Protein AF-X0WD32-F1 (afdb_monomer_lite)

Sequence (69 aa):
MPKKTKMTLKEIKELLQAEVIVGIDSLDLKIEFAGGSDLMSDVLAFGKPGILLLTGLSNAQSVRTANII

pLDDT: mean 91.32, std 9.7, range [49.09, 97.69]

InterPro domains:
  IPR028979 HPr(Ser) kinase/phosphorylase-like, N-terminal domain superfamily [SSF75138] (6-66)

Secondary structure (DSSP, 8-state):
-PPPS-EEHHHHHHHHT---SS-GGGTTPEE-EEEE-S-HHHHHHH--TTEEEE-S--SHHHHHHHHH-

Radius of gyration: 12.57 Å; chains: 1; bounding box: 29×22×31 Å

Foldseek 3Di:
DPPDQKDFLLRVCVVVVHDDPDDPVRRRDIARAEDEDQPLVCCQVPPDPRYHYHYPDPDPVVVVSVVVD

Structure (mmCIF, N/CA/C/O backbone):
data_AF-X0WD32-F1
#
_entry.id   AF-X0WD32-F1
#
loop_
_atom_site.group_PDB
_atom_site.id
_atom_site.type_symbol
_atom_site.label_atom_id
_atom_site.label_alt_id
_atom_site.label_comp_id
_atom_site.label_asym_id
_atom_site.label_entity_id
_atom_site.label_seq_id
_atom_site.pdbx_PDB_ins_code
_atom_site.Cartn_x
_atom_site.Cartn_y
_atom_site.Cartn_z
_atom_site.occupancy
_atom_site.B_iso_or_equiv
_atom_site.auth_seq_id
_atom_site.auth_comp_id
_atom_site.auth_asym_id
_atom_site.auth_atom_id
_atom_site.pdbx_PDB_model_num
ATOM 1 N N . MET A 1 1 ? -11.874 14.035 18.303 1.00 49.19 1 MET A N 1
ATOM 2 C CA . MET A 1 1 ? -12.207 12.936 17.371 1.00 49.19 1 MET A CA 1
ATOM 3 C C . MET A 1 1 ? -11.245 11.790 17.660 1.00 49.19 1 MET A C 1
ATOM 5 O O . MET A 1 1 ? -10.046 12.046 17.612 1.00 49.19 1 MET A O 1
ATOM 9 N N . PRO A 1 2 ? -11.696 10.591 18.061 1.00 49.09 2 PRO A N 1
ATOM 10 C CA . PRO A 1 2 ? -10.778 9.470 18.244 1.00 49.09 2 PRO A CA 1
ATOM 11 C C . PRO A 1 2 ? -10.107 9.151 16.898 1.00 49.09 2 PRO A C 1
ATOM 13 O O . PRO A 1 2 ? -10.791 9.046 15.880 1.00 49.09 2 PRO A O 1
ATOM 16 N N . LYS A 1 3 ? -8.771 9.058 16.871 1.00 60.44 3 LYS A N 1
ATOM 17 C CA . LYS A 1 3 ? -8.029 8.646 15.670 1.00 60.44 3 LYS A CA 1
ATOM 18 C C . LYS A 1 3 ? -8.438 7.215 15.331 1.00 60.44 3 LYS A C 1
ATOM 20 O O . LYS A 1 3 ? -8.226 6.309 16.133 1.00 60.44 3 LYS A O 1
ATOM 25 N N . LYS A 1 4 ? -9.023 7.018 14.152 1.00 66.50 4 LYS A N 1
ATOM 26 C CA . LYS A 1 4 ? -9.306 5.686 13.617 1.00 66.50 4 LYS A CA 1
ATOM 27 C C . LYS A 1 4 ? -7.962 4.987 13.392 1.00 66.50 4 LYS A C 1
ATOM 29 O O . LYS A 1 4 ? -7.127 5.496 12.654 1.00 66.50 4 LYS A O 1
ATOM 34 N N . THR A 1 5 ? -7.723 3.873 14.076 1.00 69.69 5 THR A N 1
ATOM 35 C CA . THR A 1 5 ? -6.436 3.156 14.039 1.00 69.69 5 THR A CA 1
ATOM 36 C C . THR A 1 5 ? -6.305 2.199 12.854 1.00 69.69 5 THR A C 1
ATOM 38 O O . THR A 1 5 ? -5.214 1.697 12.620 1.00 69.69 5 THR A O 1
ATOM 41 N N . LYS A 1 6 ? -7.391 1.941 12.106 1.00 81.94 6 LYS A N 1
ATOM 42 C CA . LYS A 1 6 ? -7.423 1.070 10.916 1.00 81.94 6 LYS A CA 1
ATOM 43 C C . LYS A 1 6 ? -8.427 1.594 9.885 1.00 81.94 6 LYS A C 1
ATOM 45 O O . LYS A 1 6 ? -9.479 2.111 10.274 1.00 81.94 6 LYS A O 1
ATOM 50 N N . MET A 1 7 ? -8.128 1.427 8.598 1.00 94.44 7 MET A N 1
ATOM 51 C CA . MET A 1 7 ? -9.016 1.774 7.475 1.00 94.44 7 MET A CA 1
ATOM 52 C C . MET A 1 7 ? -9.151 0.590 6.522 1.00 94.44 7 MET A C 1
ATOM 54 O O . MET A 1 7 ? -8.228 -0.215 6.425 1.00 94.44 7 MET A O 1
ATOM 58 N N . THR A 1 8 ? -10.275 0.454 5.824 1.00 96.38 8 THR A N 1
ATOM 59 C CA . THR A 1 8 ? -10.362 -0.533 4.733 1.00 96.38 8 THR A CA 1
ATOM 60 C C . THR A 1 8 ? -9.745 0.020 3.448 1.00 96.38 8 THR A C 1
ATOM 62 O O . THR A 1 8 ? -9.683 1.238 3.260 1.00 96.38 8 THR A O 1
ATOM 65 N N . LEU A 1 9 ? -9.319 -0.854 2.528 1.00 96.06 9 LEU A N 1
ATOM 66 C CA . LEU A 1 9 ? -8.892 -0.423 1.191 1.00 96.06 9 LEU A CA 1
ATOM 67 C C . LEU A 1 9 ? -9.995 0.357 0.464 1.00 96.06 9 LEU A C 1
ATOM 69 O O . LEU A 1 9 ? -9.690 1.318 -0.238 1.00 96.06 9 LEU A O 1
ATOM 73 N N . LYS A 1 10 ? -11.269 0.007 0.679 1.00 97.56 10 LYS A N 1
ATOM 74 C CA . LYS A 1 10 ? -12.418 0.766 0.170 1.00 97.56 10 LYS A CA 1
ATOM 75 C C . LYS A 1 10 ? -12.413 2.220 0.638 1.00 97.56 10 LYS A C 1
ATOM 77 O O . LYS A 1 10 ? -12.509 3.123 -0.186 1.00 97.56 10 LYS A O 1
ATOM 82 N N . GLU A 1 11 ? -12.259 2.443 1.941 1.00 96.94 11 GLU A N 1
ATOM 83 C CA . GLU A 1 11 ? -12.227 3.791 2.519 1.00 96.94 11 GLU A CA 1
ATOM 84 C C . GLU A 1 11 ? -11.033 4.596 1.996 1.00 96.94 11 GLU A C 1
ATOM 86 O O . GLU A 1 11 ? -11.156 5.785 1.711 1.00 96.94 11 GLU A O 1
ATOM 91 N N . ILE A 1 12 ? -9.879 3.944 1.835 1.00 95.81 12 ILE A N 1
ATOM 92 C CA . ILE A 1 12 ? -8.669 4.569 1.289 1.00 95.81 12 ILE A CA 1
ATOM 93 C C . ILE A 1 12 ? -8.870 4.942 -0.184 1.00 95.81 12 ILE A C 1
ATOM 95 O O . ILE A 1 12 ? -8.545 6.060 -0.580 1.00 95.81 12 ILE A O 1
ATOM 99 N N . LYS A 1 13 ? -9.447 4.042 -0.988 1.00 96.38 13 LYS A N 1
ATOM 100 C CA . LYS A 1 13 ? -9.788 4.297 -2.393 1.00 96.38 13 LYS A CA 1
ATOM 101 C C . LYS A 1 13 ? -10.715 5.507 -2.522 1.00 96.38 13 LYS A C 1
ATOM 103 O O . LYS A 1 13 ? -10.465 6.371 -3.356 1.00 96.38 13 LYS A O 1
ATOM 108 N N . GLU A 1 14 ? -11.767 5.571 -1.708 1.00 97.69 14 GLU A N 1
ATOM 109 C CA . GLU A 1 14 ? -12.725 6.684 -1.699 1.00 97.69 14 GLU A CA 1
ATOM 110 C C . GLU A 1 14 ? -12.056 8.006 -1.295 1.00 97.69 14 GLU A C 1
ATOM 112 O O . GLU A 1 14 ? -12.255 9.017 -1.967 1.00 97.69 14 GLU A O 1
ATOM 117 N N . LEU A 1 15 ? -11.210 7.990 -0.259 1.00 96.12 15 LEU A N 1
ATOM 118 C CA . LEU A 1 15 ? -10.471 9.166 0.210 1.00 96.12 15 LEU A CA 1
ATOM 119 C C . LEU A 1 15 ? -9.503 9.717 -0.845 1.00 96.12 15 LEU A C 1
ATOM 121 O O . LEU A 1 15 ? -9.404 10.930 -1.016 1.00 96.12 15 LEU A O 1
ATOM 125 N N . LEU A 1 16 ? -8.782 8.829 -1.533 1.00 95.19 16 LEU A N 1
ATOM 126 C CA . LEU A 1 16 ? -7.804 9.191 -2.562 1.00 95.19 16 LEU A CA 1
ATOM 127 C C . LEU A 1 16 ? -8.433 9.411 -3.940 1.00 95.19 16 LEU A C 1
ATOM 129 O O . LEU A 1 16 ? -7.725 9.793 -4.866 1.00 95.19 16 LEU A O 1
ATOM 133 N N . GLN A 1 17 ? -9.732 9.132 -4.090 1.00 97.50 17 GLN A N 1
ATOM 134 C CA . GLN A 1 17 ? -10.413 9.092 -5.386 1.00 97.50 17 GLN A CA 1
ATOM 135 C C . GLN A 1 17 ? -9.682 8.178 -6.389 1.00 97.50 17 GLN A C 1
ATOM 137 O O . GLN A 1 17 ? -9.561 8.488 -7.572 1.00 97.50 17 GLN A O 1
ATOM 142 N N . ALA A 1 18 ? -9.163 7.051 -5.896 1.00 96.31 18 ALA A N 1
ATOM 143 C CA . ALA A 1 18 ? -8.297 6.164 -6.658 1.00 96.31 18 ALA A CA 1
ATOM 144 C C . ALA A 1 18 ? -9.078 5.217 -7.583 1.00 96.31 18 ALA A C 1
ATOM 146 O O . ALA A 1 18 ? -10.179 4.748 -7.270 1.00 96.31 18 ALA A O 1
ATOM 147 N N . GLU A 1 19 ? -8.447 4.865 -8.701 1.00 96.75 19 GLU A N 1
ATOM 148 C CA . GLU A 1 19 ? -8.885 3.793 -9.589 1.00 96.75 19 GLU A CA 1
ATOM 149 C C . GLU A 1 19 ? -8.250 2.461 -9.168 1.00 96.75 19 GLU A C 1
ATOM 151 O O . GLU A 1 19 ? -7.059 2.386 -8.866 1.00 96.75 19 GLU A O 1
ATOM 156 N N . VAL A 1 20 ? -9.050 1.393 -9.141 1.00 96.31 20 VAL A N 1
ATOM 157 C CA . VAL A 1 20 ? -8.563 0.045 -8.828 1.00 96.31 20 VAL A CA 1
ATOM 158 C C . VAL A 1 20 ? -8.237 -0.662 -10.135 1.00 96.31 20 VAL A C 1
A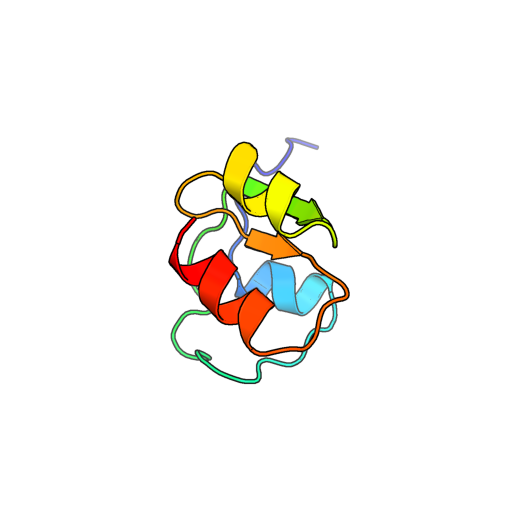TOM 160 O O . VAL A 1 20 ? -9.144 -1.028 -10.875 1.00 96.31 20 VAL A O 1
ATOM 163 N N . ILE A 1 21 ? -6.947 -0.882 -10.391 1.00 95.38 21 ILE A N 1
ATOM 164 C CA . ILE A 1 21 ? -6.485 -1.594 -11.591 1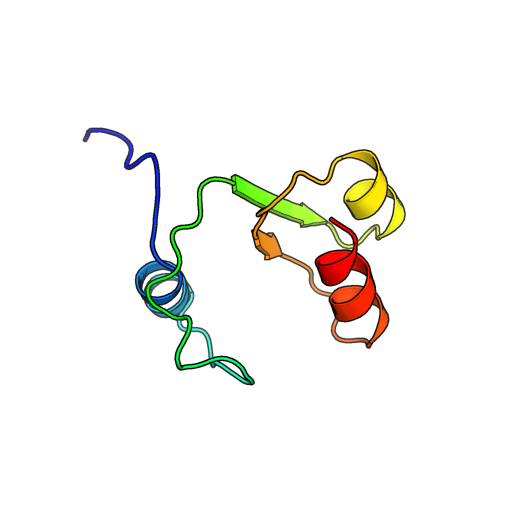.00 95.38 21 ILE A CA 1
ATOM 165 C C . ILE A 1 21 ? -6.682 -3.109 -11.446 1.00 95.38 21 ILE A C 1
ATOM 167 O O . ILE A 1 21 ? -7.088 -3.778 -12.392 1.00 95.38 21 ILE A O 1
ATOM 171 N N . VAL A 1 22 ? -6.404 -3.662 -10.257 1.00 94.94 22 VAL A N 1
ATOM 172 C CA . VAL A 1 22 ? -6.532 -5.098 -9.947 1.00 94.94 22 VAL A CA 1
ATOM 173 C C . VAL A 1 22 ? -6.996 -5.305 -8.503 1.00 94.94 22 VAL A C 1
ATOM 175 O O . VAL A 1 22 ? -6.750 -4.456 -7.648 1.00 94.94 22 VAL A O 1
ATOM 178 N N . GLY A 1 23 ? -7.618 -6.455 -8.213 1.00 94.62 23 GLY A N 1
ATOM 179 C CA . GLY A 1 23 ? -7.942 -6.861 -6.837 1.00 94.62 23 GLY A CA 1
ATOM 180 C C . GLY A 1 23 ? -9.180 -6.187 -6.236 1.00 94.62 23 GLY A C 1
ATOM 181 O O . GLY A 1 23 ? -9.208 -5.926 -5.036 1.00 94.62 23 GLY A O 1
ATOM 182 N N . ILE A 1 24 ? -10.203 -5.905 -7.050 1.00 96.19 24 ILE A N 1
ATOM 183 C CA . ILE A 1 24 ? -11.458 -5.278 -6.597 1.00 96.19 24 ILE A CA 1
ATOM 184 C C . ILE A 1 24 ? -12.158 -6.067 -5.475 1.00 96.19 24 ILE A C 1
ATOM 186 O O . ILE A 1 24 ? -12.760 -5.472 -4.585 1.00 96.19 24 ILE A O 1
ATOM 190 N N . ASP A 1 25 ? -12.003 -7.389 -5.466 1.00 97.38 25 ASP A N 1
ATOM 191 C CA . ASP A 1 25 ? -12.598 -8.278 -4.463 1.00 97.38 25 ASP A CA 1
ATOM 192 C C . ASP A 1 25 ? -11.910 -8.180 -3.087 1.00 97.38 25 ASP A C 1
ATOM 194 O O . ASP A 1 25 ? -12.420 -8.688 -2.092 1.00 97.38 25 ASP A O 1
ATOM 198 N N . SER A 1 26 ? -10.767 -7.489 -3.002 1.00 95.88 26 SER A N 1
ATOM 199 C CA . SER A 1 26 ? -9.979 -7.320 -1.773 1.00 95.88 26 SER A CA 1
ATOM 200 C C . SER A 1 26 ? -10.254 -5.999 -1.042 1.00 95.88 26 SER A C 1
ATOM 202 O O . SER A 1 26 ? -9.543 -5.661 -0.096 1.00 95.88 26 SER A O 1
ATOM 204 N N . LEU A 1 27 ? -11.262 -5.221 -1.453 1.00 96.75 27 LEU A N 1
ATOM 205 C CA . LEU A 1 27 ? -11.516 -3.877 -0.911 1.00 96.75 27 LEU A CA 1
ATOM 206 C C . LEU A 1 27 ? -11.865 -3.837 0.591 1.00 96.75 27 LEU A C 1
ATOM 208 O O . LEU A 1 27 ? -11.690 -2.797 1.232 1.00 96.75 27 LEU A O 1
ATOM 212 N N . ASP A 1 28 ? -12.301 -4.954 1.169 1.00 97.12 28 ASP A N 1
ATOM 213 C CA . ASP A 1 28 ? -12.595 -5.068 2.603 1.00 97.12 28 ASP A CA 1
ATOM 214 C C . ASP A 1 28 ? -11.340 -5.297 3.469 1.00 97.12 28 ASP A C 1
ATOM 216 O O . ASP A 1 28 ? -11.427 -5.317 4.704 1.00 97.12 28 ASP A O 1
ATOM 220 N N . LEU A 1 29 ? -10.158 -5.437 2.850 1.00 95.44 29 LEU A N 1
ATOM 221 C CA . LEU A 1 29 ? -8.892 -5.605 3.561 1.00 95.44 29 LEU A CA 1
ATOM 222 C C . LEU A 1 29 ? -8.631 -4.412 4.485 1.00 95.44 29 LEU A C 1
ATOM 224 O O 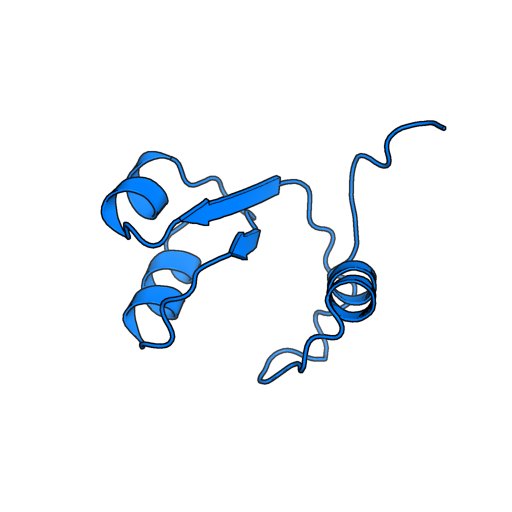. LEU A 1 29 ? -8.698 -3.253 4.071 1.00 95.44 29 LEU A O 1
ATOM 228 N N . LYS A 1 30 ? -8.302 -4.706 5.746 1.00 95.56 30 LYS A N 1
ATOM 229 C CA . LYS A 1 30 ? -7.968 -3.698 6.754 1.00 95.56 30 LYS A CA 1
ATOM 230 C C . LYS A 1 30 ? -6.486 -3.355 6.689 1.00 95.56 30 LYS A C 1
ATOM 232 O O . LYS A 1 30 ? -5.642 -4.218 6.904 1.00 95.56 30 LYS A O 1
ATOM 237 N N . ILE A 1 31 ? -6.202 -2.079 6.481 1.00 94.19 31 ILE A N 1
ATOM 238 C CA . ILE A 1 31 ? -4.870 -1.491 6.494 1.00 94.19 31 ILE A CA 1
ATOM 239 C C . ILE A 1 31 ? -4.632 -0.816 7.845 1.00 94.19 31 ILE A C 1
ATOM 241 O O . ILE A 1 31 ? -5.453 -0.031 8.330 1.00 94.19 31 ILE A O 1
ATOM 245 N N . GLU A 1 32 ? -3.496 -1.147 8.452 1.00 92.75 32 GLU A N 1
ATOM 246 C CA . GLU A 1 32 ? -3.046 -0.602 9.739 1.00 92.75 32 GLU A CA 1
ATOM 247 C C . GLU A 1 32 ? -1.840 0.330 9.579 1.00 92.75 32 GLU A C 1
ATOM 249 O O . GLU A 1 32 ? -1.728 1.32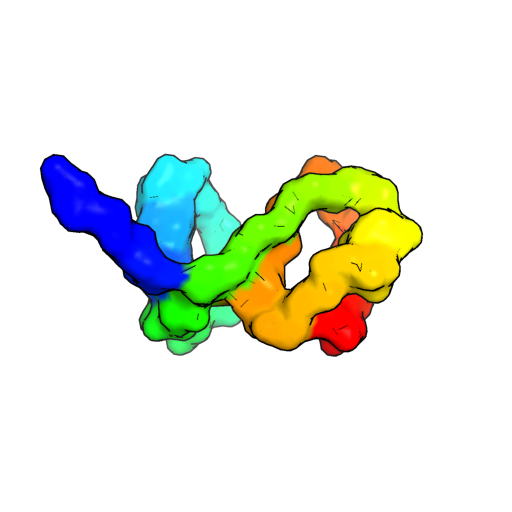7 10.290 1.00 92.75 32 GLU A O 1
ATOM 254 N N . PHE A 1 33 ? -0.970 0.046 8.607 1.00 90.56 33 PHE A N 1
ATOM 255 C CA . PHE A 1 33 ? 0.235 0.821 8.337 1.00 90.56 33 PHE A CA 1
ATOM 256 C C . PHE A 1 33 ? 0.266 1.258 6.876 1.00 90.56 33 PHE A C 1
ATOM 258 O O . PHE A 1 33 ? -0.111 0.500 5.986 1.00 9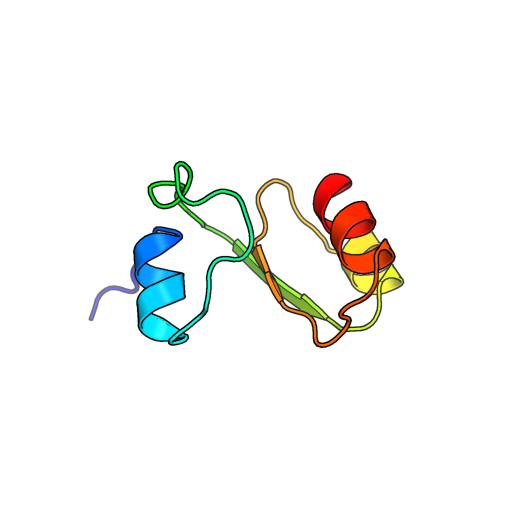0.56 33 PHE A O 1
ATOM 265 N N . ALA A 1 34 ? 0.760 2.466 6.631 1.00 92.38 34 ALA A N 1
ATOM 266 C CA . ALA A 1 34 ? 1.079 2.955 5.298 1.00 92.38 34 ALA A CA 1
ATOM 267 C C . ALA A 1 34 ? 2.471 3.593 5.321 1.00 92.38 34 ALA A C 1
ATOM 269 O O . ALA A 1 34 ? 2.865 4.180 6.332 1.00 92.38 34 ALA A O 1
ATOM 270 N N . GLY A 1 35 ? 3.207 3.470 4.222 1.00 91.81 35 GLY A N 1
ATOM 271 C CA . GLY A 1 35 ? 4.545 4.032 4.062 1.00 91.81 35 GLY A CA 1
ATOM 272 C C . GLY A 1 35 ? 4.707 4.616 2.670 1.00 91.81 35 GLY A C 1
ATOM 273 O O . GLY A 1 35 ? 4.307 3.992 1.691 1.00 91.81 35 GLY A O 1
ATOM 274 N N . GLY A 1 36 ? 5.271 5.820 2.595 1.00 92.88 36 GLY A N 1
ATOM 275 C CA . GLY A 1 36 ? 5.519 6.519 1.340 1.00 92.88 36 GLY A CA 1
ATOM 276 C C . GLY A 1 36 ? 7.007 6.620 1.037 1.00 92.88 36 GLY A C 1
ATOM 277 O O . GLY A 1 36 ? 7.739 7.161 1.861 1.00 92.88 36 GLY A O 1
ATOM 278 N N . SER A 1 37 ? 7.454 6.118 -0.115 1.00 94.44 37 SER A N 1
ATOM 279 C CA . SER A 1 37 ? 8.829 6.317 -0.590 1.00 94.44 37 SER A CA 1
ATOM 280 C C . SER A 1 37 ? 8.965 5.995 -2.078 1.00 94.44 37 SER A C 1
ATOM 282 O O . SER A 1 37 ? 8.357 5.050 -2.573 1.00 94.44 37 SER A O 1
ATOM 284 N N . ASP A 1 38 ? 9.823 6.746 -2.767 1.00 93.81 38 ASP A N 1
ATOM 285 C CA . ASP A 1 38 ? 10.276 6.443 -4.132 1.00 93.81 38 ASP A CA 1
ATOM 286 C C . ASP A 1 38 ? 11.647 5.753 -4.151 1.00 93.81 38 ASP A C 1
ATOM 288 O O . ASP A 1 38 ? 12.103 5.265 -5.186 1.00 93.81 38 ASP A O 1
ATOM 292 N N . LEU A 1 39 ? 12.307 5.663 -2.996 1.00 93.00 39 LEU A N 1
ATOM 293 C CA . LEU A 1 39 ? 13.546 4.920 -2.839 1.00 93.00 39 LEU A CA 1
ATOM 294 C C . LEU A 1 39 ? 13.210 3.481 -2.457 1.00 93.00 39 LEU A C 1
ATOM 296 O O . LEU A 1 39 ? 12.900 3.179 -1.307 1.00 93.00 39 LEU A O 1
ATOM 300 N N . MET A 1 40 ? 13.295 2.571 -3.429 1.00 90.38 40 MET A N 1
ATOM 301 C CA . MET A 1 40 ? 13.013 1.145 -3.213 1.00 90.38 40 MET A CA 1
ATOM 302 C C . MET A 1 40 ? 13.912 0.524 -2.130 1.00 90.38 40 MET A C 1
ATOM 304 O O . MET A 1 40 ? 13.474 -0.38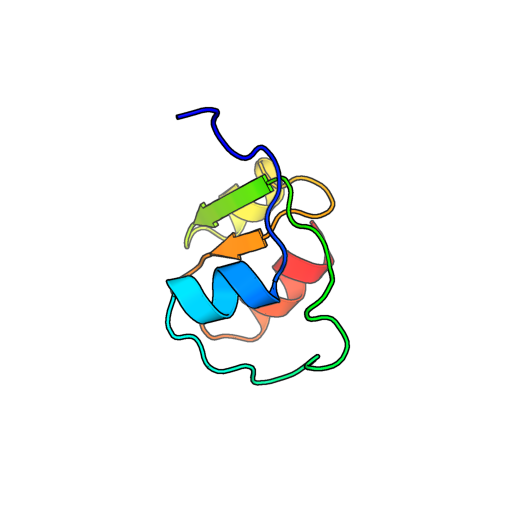0 -1.425 1.00 90.38 40 MET A O 1
ATOM 308 N N . SER A 1 41 ? 15.135 1.037 -1.945 1.00 92.31 41 SER A N 1
ATOM 309 C CA . SER A 1 41 ? 16.014 0.654 -0.830 1.00 92.31 41 SER A CA 1
ATOM 310 C C . SER A 1 41 ? 15.389 0.942 0.532 1.00 92.31 41 SER A C 1
ATOM 312 O O . SER A 1 41 ? 15.456 0.104 1.424 1.00 92.31 41 SER A O 1
ATOM 314 N N . ASP A 1 42 ? 14.746 2.098 0.679 1.00 92.56 42 ASP A N 1
ATOM 315 C CA . ASP A 1 42 ? 14.130 2.523 1.934 1.00 92.56 42 ASP A CA 1
ATOM 316 C C . ASP A 1 42 ? 12.851 1.729 2.185 1.00 92.56 42 ASP A C 1
ATOM 318 O O . ASP A 1 42 ? 12.586 1.316 3.311 1.00 92.56 42 ASP A O 1
ATOM 322 N N . VAL A 1 43 ? 12.090 1.443 1.122 1.00 92.56 43 VAL A N 1
ATOM 323 C CA . VAL A 1 43 ? 10.921 0.560 1.203 1.00 92.56 43 VAL A CA 1
ATOM 324 C C . VAL A 1 43 ? 11.324 -0.824 1.718 1.00 92.56 43 VAL A C 1
ATOM 326 O O . VAL A 1 43 ? 10.677 -1.351 2.617 1.00 92.56 43 VAL A O 1
ATOM 329 N N . LEU A 1 44 ? 12.410 -1.395 1.196 1.00 92.50 44 LEU A N 1
ATOM 330 C CA . LEU A 1 44 ? 12.909 -2.703 1.626 1.00 92.50 44 LEU A CA 1
ATOM 331 C C . LEU A 1 44 ? 13.500 -2.676 3.043 1.00 92.50 44 LEU A C 1
ATOM 333 O O . LEU A 1 44 ? 13.322 -3.631 3.794 1.00 92.50 44 LEU A O 1
ATOM 337 N N . ALA A 1 45 ? 14.198 -1.603 3.416 1.00 93.25 45 ALA A N 1
ATOM 338 C CA . ALA A 1 45 ? 14.848 -1.495 4.721 1.00 93.25 45 ALA A CA 1
ATOM 339 C C . ALA A 1 45 ? 13.861 -1.216 5.868 1.00 93.25 45 ALA A C 1
ATOM 341 O O . ALA A 1 45 ? 14.082 -1.670 6.991 1.00 93.25 45 ALA A O 1
ATOM 342 N N . PHE A 1 46 ? 12.790 -0.463 5.600 1.00 90.12 46 PHE A N 1
ATOM 343 C CA . PHE A 1 46 ? 11.875 0.051 6.628 1.00 90.12 46 PHE A CA 1
ATOM 344 C C . PHE A 1 46 ? 10.423 -0.422 6.468 1.00 90.12 46 PHE A C 1
ATOM 346 O O . PHE A 1 46 ? 9.568 -0.068 7.288 1.00 90.12 46 PHE A O 1
ATOM 353 N N . GLY A 1 47 ? 10.136 -1.218 5.434 1.00 89.75 47 GLY A N 1
ATOM 354 C CA . GLY A 1 47 ? 8.841 -1.850 5.206 1.00 89.75 47 GLY A CA 1
ATOM 355 C C . GLY A 1 47 ? 8.422 -2.764 6.358 1.00 89.75 47 GLY A C 1
ATOM 356 O O . GLY A 1 47 ? 9.242 -3.257 7.136 1.00 89.75 47 GLY A O 1
ATOM 357 N N . LYS A 1 48 ? 7.113 -2.975 6.489 1.00 89.31 48 LYS A N 1
ATOM 358 C CA . LYS A 1 48 ? 6.524 -3.872 7.488 1.00 89.31 48 LYS A CA 1
ATOM 359 C C . LYS A 1 48 ? 5.471 -4.757 6.822 1.00 89.31 48 LYS A C 1
ATOM 361 O O . LYS A 1 48 ? 4.735 -4.228 5.991 1.00 89.31 48 LYS A O 1
ATOM 366 N N . PRO A 1 49 ? 5.303 -6.012 7.272 1.00 90.12 49 PRO A N 1
ATOM 367 C CA . PRO A 1 49 ? 4.236 -6.883 6.794 1.00 90.12 49 PRO A CA 1
ATOM 368 C C . PRO A 1 49 ? 2.867 -6.203 6.809 1.00 90.12 49 PRO A C 1
ATOM 370 O O . PRO A 1 49 ? 2.432 -5.680 7.840 1.00 90.12 49 PRO A O 1
ATOM 373 N N . GLY A 1 50 ? 2.189 -6.220 5.660 1.00 88.81 50 GLY A N 1
ATOM 374 C CA . GLY A 1 50 ? 0.852 -5.640 5.499 1.00 88.81 50 GLY A CA 1
ATOM 375 C C . GLY A 1 50 ? 0.819 -4.111 5.398 1.00 88.81 50 GLY A C 1
ATOM 376 O O . GLY A 1 50 ? -0.243 -3.513 5.593 1.00 88.81 50 GLY A O 1
ATOM 377 N N . ILE A 1 51 ? 1.958 -3.467 5.119 1.00 93.00 51 ILE A N 1
ATOM 378 C CA . ILE A 1 51 ? 2.023 -2.029 4.846 1.00 93.00 51 ILE A CA 1
ATOM 379 C C . ILE A 1 51 ? 1.385 -1.687 3.494 1.00 93.00 51 ILE A C 1
ATOM 381 O O . ILE A 1 51 ? 1.627 -2.339 2.481 1.00 93.00 51 ILE A O 1
ATOM 385 N N . LEU A 1 52 ? 0.610 -0.605 3.452 1.00 94.75 52 LEU A N 1
ATOM 386 C CA . LEU A 1 52 ? 0.232 0.034 2.197 1.00 94.75 52 LEU A CA 1
ATOM 387 C C . LEU A 1 52 ? 1.406 0.872 1.675 1.00 94.75 52 LEU A C 1
ATOM 389 O O . LEU A 1 52 ? 1.748 1.897 2.271 1.00 94.75 52 LEU A O 1
ATOM 393 N N . LEU A 1 53 ? 2.002 0.455 0.559 1.00 95.25 53 LEU A N 1
ATOM 394 C CA . LEU A 1 53 ? 3.048 1.216 -0.122 1.00 95.25 53 LEU A CA 1
ATOM 395 C C . LEU A 1 53 ? 2.446 2.343 -0.976 1.00 95.25 53 LEU A C 1
ATOM 397 O O . LEU A 1 53 ? 1.640 2.093 -1.870 1.00 95.25 53 LEU A O 1
ATOM 401 N N . LEU A 1 54 ? 2.887 3.575 -0.731 1.00 94.88 54 LEU A N 1
ATOM 402 C CA . LEU A 1 54 ? 2.588 4.762 -1.531 1.00 94.88 54 LEU A CA 1
ATOM 403 C C . LEU A 1 54 ? 3.867 5.191 -2.264 1.00 94.88 54 LEU A C 1
ATOM 405 O O . LEU A 1 54 ? 4.885 5.471 -1.637 1.00 94.88 54 LEU A O 1
ATOM 409 N N . THR A 1 55 ? 3.842 5.240 -3.592 1.00 95.06 55 THR A N 1
ATOM 410 C CA . THR A 1 55 ? 5.012 5.631 -4.394 1.00 95.06 55 THR A CA 1
ATOM 411 C C . THR A 1 55 ? 4.576 6.276 -5.705 1.00 95.06 55 THR A C 1
ATOM 413 O O . THR A 1 55 ? 3.523 5.937 -6.247 1.00 95.06 55 THR A O 1
ATOM 416 N N . GLY A 1 56 ? 5.391 7.192 -6.224 1.00 95.00 56 GLY A N 1
ATOM 417 C CA . GLY A 1 56 ? 5.286 7.719 -7.583 1.00 95.00 56 GLY A CA 1
ATOM 418 C C . GLY A 1 56 ? 5.866 6.780 -8.648 1.00 95.00 56 GLY A C 1
ATOM 419 O O . GLY A 1 56 ? 5.746 7.058 -9.841 1.00 95.00 56 GLY A O 1
ATOM 420 N N . LEU A 1 57 ? 6.491 5.663 -8.257 1.00 95.56 57 LEU A N 1
ATOM 421 C CA . LEU A 1 57 ? 7.058 4.690 -9.188 1.00 95.56 57 LEU A CA 1
ATOM 422 C C . LEU A 1 57 ? 5.982 3.756 -9.766 1.00 95.56 57 LEU A C 1
ATOM 424 O O . LEU A 1 57 ? 5.427 2.896 -9.083 1.00 95.56 57 LEU A O 1
ATOM 428 N N . SER A 1 58 ? 5.756 3.861 -11.074 1.00 93.25 58 SER A N 1
ATOM 429 C CA . SER A 1 58 ? 4.747 3.104 -11.834 1.00 93.25 58 SER A CA 1
ATOM 430 C C . SER A 1 58 ? 5.336 1.967 -12.684 1.00 93.25 58 SER A C 1
ATOM 432 O O . SER A 1 58 ? 4.834 1.640 -13.757 1.00 93.25 58 SER A O 1
ATOM 434 N N . ASN A 1 59 ? 6.430 1.355 -12.224 1.00 93.88 59 ASN A N 1
ATOM 435 C CA . ASN A 1 59 ? 7.117 0.278 -12.942 1.00 93.88 59 ASN A CA 1
ATOM 436 C C . ASN A 1 59 ? 7.000 -1.070 -12.210 1.00 93.88 59 ASN A C 1
ATOM 438 O O . ASN A 1 59 ? 6.657 -1.135 -11.038 1.00 93.88 59 ASN A O 1
ATOM 442 N N . ALA A 1 60 ? 7.346 -2.171 -12.880 1.00 94.81 60 ALA A N 1
ATOM 443 C CA . ALA A 1 60 ? 7.200 -3.513 -12.312 1.00 94.81 60 ALA A CA 1
ATOM 444 C C . ALA A 1 60 ? 8.008 -3.764 -11.018 1.00 94.81 60 ALA A C 1
ATOM 446 O O . ALA A 1 60 ? 7.716 -4.723 -10.304 1.00 94.81 60 ALA A O 1
ATOM 447 N N . GLN A 1 61 ? 9.015 -2.938 -10.699 1.00 93.31 61 GLN A N 1
ATOM 448 C CA . GLN A 1 61 ? 9.731 -3.056 -9.427 1.00 93.31 61 GLN A CA 1
ATOM 449 C C . GLN A 1 61 ? 8.878 -2.607 -8.244 1.00 93.31 61 GLN A C 1
ATOM 451 O O . GLN A 1 61 ? 9.012 -3.209 -7.186 1.00 93.31 61 GLN A O 1
ATOM 456 N N . SER A 1 62 ? 7.969 -1.635 -8.400 1.00 93.81 62 SER A N 1
ATOM 457 C CA . SER A 1 62 ? 7.112 -1.221 -7.280 1.00 93.81 62 SER A CA 1
ATOM 458 C C . SER A 1 62 ? 6.197 -2.357 -6.826 1.00 93.81 62 SER A C 1
ATOM 460 O O . SER A 1 62 ? 6.097 -2.622 -5.631 1.00 93.81 62 SER A O 1
ATOM 462 N N . VAL A 1 63 ? 5.641 -3.118 -7.772 1.00 93.62 63 VAL A N 1
ATOM 463 C CA . VAL A 1 63 ? 4.835 -4.316 -7.482 1.00 93.62 63 VAL A CA 1
ATOM 464 C C . VAL A 1 63 ? 5.678 -5.422 -6.841 1.00 93.62 63 VAL A C 1
ATOM 466 O O . VAL A 1 63 ? 5.251 -6.031 -5.863 1.00 93.62 63 VAL A O 1
ATOM 469 N N . ARG A 1 64 ? 6.889 -5.682 -7.356 1.00 94.00 64 ARG A N 1
ATOM 470 C CA . ARG A 1 64 ? 7.781 -6.710 -6.790 1.00 94.00 64 ARG A CA 1
ATOM 471 C C . ARG A 1 64 ? 8.210 -6.380 -5.367 1.00 94.00 64 ARG A C 1
ATOM 473 O O . ARG A 1 64 ? 8.158 -7.256 -4.513 1.00 94.00 64 ARG A O 1
ATOM 480 N N . THR A 1 65 ? 8.593 -5.135 -5.111 1.00 93.25 65 THR A N 1
ATOM 481 C CA . THR A 1 65 ? 8.962 -4.668 -3.775 1.00 93.25 65 THR A CA 1
ATOM 482 C C . THR A 1 65 ? 7.777 -4.758 -2.816 1.00 93.25 65 THR A C 1
ATOM 484 O O . THR A 1 65 ? 7.941 -5.289 -1.723 1.00 93.25 65 THR A O 1
ATOM 487 N N . ALA A 1 66 ? 6.579 -4.336 -3.241 1.00 93.44 66 ALA A N 1
ATOM 488 C CA . ALA A 1 66 ? 5.355 -4.456 -2.444 1.00 93.44 66 ALA A CA 1
ATOM 489 C C . ALA A 1 66 ? 4.985 -5.909 -2.096 1.00 93.44 66 ALA A C 1
ATOM 491 O O . ALA A 1 66 ? 4.310 -6.137 -1.105 1.00 93.44 66 ALA A O 1
ATOM 492 N N . ASN A 1 67 ? 5.414 -6.885 -2.901 1.00 92.12 67 ASN A N 1
ATOM 493 C CA . ASN A 1 67 ? 5.215 -8.309 -2.622 1.00 92.12 67 ASN A CA 1
ATOM 494 C C . ASN A 1 67 ? 6.272 -8.903 -1.668 1.00 92.12 67 ASN A C 1
ATOM 496 O O . ASN A 1 67 ? 6.076 -10.000 -1.153 1.00 92.12 67 ASN A O 1
ATOM 500 N N . ILE A 1 68 ? 7.418 -8.236 -1.486 1.00 91.19 68 ILE A N 1
ATOM 501 C CA . ILE A 1 68 ? 8.487 -8.680 -0.574 1.00 91.19 68 ILE A CA 1
ATOM 502 C C . ILE A 1 68 ? 8.218 -8.207 0.861 1.00 91.19 68 ILE A C 1
ATOM 504 O O . ILE A 1 68 ? 8.560 -8.922 1.804 1.00 91.19 68 ILE A O 1
ATOM 508 N N . ILE A 1 69 ? 7.662 -7.001 1.009 1.00 87.62 69 ILE A N 1
ATOM 509 C CA . ILE A 1 69 ? 7.382 -6.344 2.297 1.00 87.62 69 ILE A CA 1
ATOM 510 C C . ILE A 1 69 ? 6.015 -6.723 2.861 1.00 87.62 69 ILE A C 1
ATOM 512 O O . ILE A 1 69 ? 5.904 -6.683 4.104 1.00 87.62 69 ILE A O 1
#

Organism: NCBI:txid412755